Protein AF-A0A2V9S4F5-F1 (afdb_monomer)

Structure (mmCIF, N/CA/C/O backbone):
data_AF-A0A2V9S4F5-F1
#
_entry.id   AF-A0A2V9S4F5-F1
#
loop_
_atom_site.group_PDB
_atom_site.id
_atom_site.type_symbol
_atom_site.label_atom_id
_atom_site.label_alt_id
_atom_site.label_comp_id
_atom_site.label_asym_id
_atom_site.label_entity_id
_atom_site.label_seq_id
_atom_site.pdbx_PDB_ins_code
_atom_site.Cartn_x
_atom_site.Cartn_y
_atom_site.Cartn_z
_atom_site.occupancy
_atom_site.B_iso_or_equiv
_atom_site.auth_seq_id
_atom_site.auth_comp_id
_atom_site.auth_asym_id
_atom_site.auth_atom_id
_atom_site.pdbx_PDB_model_num
ATOM 1 N N . MET A 1 1 ? 5.999 11.104 20.792 1.00 66.44 1 MET A N 1
ATOM 2 C CA . MET A 1 1 ? 5.363 11.508 19.526 1.00 66.44 1 MET A CA 1
ATOM 3 C C . MET A 1 1 ? 3.977 12.013 19.868 1.00 66.44 1 MET A C 1
ATOM 5 O O . MET A 1 1 ? 3.235 11.276 20.513 1.00 66.44 1 MET A O 1
ATOM 9 N N . THR A 1 2 ? 3.676 13.266 19.554 1.00 89.50 2 THR A N 1
ATOM 10 C CA . THR 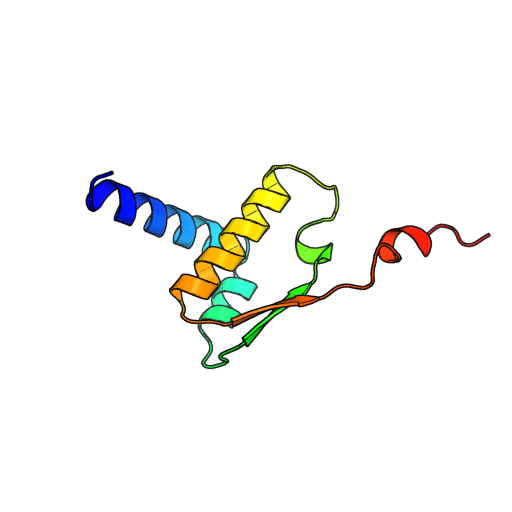A 1 2 ? 2.379 13.885 19.858 1.00 89.50 2 THR A CA 1
ATOM 11 C C . THR A 1 2 ? 1.306 13.390 18.883 1.00 89.50 2 THR A C 1
ATOM 13 O O . THR A 1 2 ? 1.611 12.778 17.854 1.00 89.50 2 THR A O 1
ATOM 16 N N . ASN A 1 3 ? 0.031 13.622 19.202 1.00 87.62 3 ASN A N 1
ATOM 17 C CA . ASN A 1 3 ? -1.062 13.279 18.288 1.00 87.62 3 ASN A CA 1
ATOM 18 C C . ASN A 1 3 ? -0.982 14.082 16.981 1.00 87.62 3 ASN A C 1
ATOM 20 O O . ASN A 1 3 ? -1.214 13.516 15.914 1.00 87.62 3 ASN A O 1
ATOM 24 N N . ASP A 1 4 ? -0.559 15.344 17.049 1.00 88.50 4 ASP A N 1
ATOM 25 C CA . ASP A 1 4 ? -0.410 16.207 15.873 1.00 88.50 4 ASP A CA 1
ATOM 26 C C . ASP A 1 4 ? 0.688 15.697 14.932 1.00 88.50 4 ASP A C 1
ATOM 28 O O . ASP A 1 4 ? 0.495 15.613 13.719 1.00 88.50 4 ASP A O 1
ATOM 32 N N . GLU A 1 5 ? 1.818 15.243 15.485 1.00 90.62 5 GLU A N 1
ATOM 33 C CA . GLU A 1 5 ? 2.895 14.624 14.703 1.00 90.62 5 GLU A CA 1
ATOM 34 C C . GLU A 1 5 ? 2.431 13.345 13.992 1.00 90.62 5 GLU A C 1
ATOM 36 O O . GLU A 1 5 ? 2.845 13.070 12.862 1.00 90.62 5 GLU A O 1
ATOM 41 N N . ARG A 1 6 ? 1.563 12.553 14.637 1.00 90.00 6 ARG A N 1
ATOM 42 C CA . ARG A 1 6 ? 0.977 11.345 14.035 1.00 90.00 6 ARG A CA 1
ATOM 43 C C . ARG A 1 6 ? 0.037 11.694 12.891 1.00 90.00 6 ARG A C 1
ATOM 45 O O . ARG A 1 6 ? 0.199 11.137 11.807 1.00 90.00 6 ARG A O 1
ATOM 52 N N . MET A 1 7 ? -0.890 12.627 13.114 1.00 90.75 7 MET A N 1
ATOM 53 C CA . MET A 1 7 ? -1.836 13.075 12.089 1.00 90.75 7 MET A CA 1
ATOM 54 C C . MET A 1 7 ? -1.114 13.668 10.880 1.00 90.75 7 MET A C 1
ATOM 56 O O . MET A 1 7 ? -1.465 13.362 9.742 1.00 90.75 7 MET A O 1
ATOM 60 N N . GLN A 1 8 ? -0.054 14.451 11.100 1.00 93.88 8 GLN A N 1
ATOM 61 C CA . GLN A 1 8 ? 0.722 15.017 10.002 1.00 93.88 8 GLN A CA 1
ATOM 62 C C . GLN A 1 8 ? 1.422 13.934 9.173 1.00 93.88 8 GLN A C 1
ATOM 64 O O . GLN A 1 8 ? 1.408 13.987 7.943 1.00 93.88 8 GLN A O 1
ATOM 69 N N . ARG A 1 9 ? 2.022 12.929 9.825 1.00 92.06 9 ARG A N 1
ATOM 70 C CA . ARG A 1 9 ? 2.667 11.803 9.127 1.00 92.06 9 ARG A CA 1
ATOM 71 C C . ARG A 1 9 ? 1.664 10.986 8.318 1.00 92.06 9 ARG A C 1
ATOM 73 O O . ARG A 1 9 ? 1.979 10.592 7.198 1.00 92.06 9 ARG A O 1
ATOM 80 N N . GLU A 1 10 ? 0.471 10.765 8.857 1.00 92.25 10 GLU A N 1
ATOM 81 C CA . GLU A 1 10 ? -0.609 10.066 8.161 1.00 92.25 10 GLU A CA 1
ATOM 82 C C . GLU A 1 10 ? -1.118 10.859 6.951 1.00 92.25 10 GLU A C 1
ATOM 84 O O . GLU A 1 10 ? -1.227 10.314 5.853 1.00 92.25 10 GLU A O 1
ATOM 89 N N . SER A 1 11 ? -1.343 12.164 7.114 1.00 93.56 11 SER A N 1
ATOM 90 C CA . SER A 1 11 ? -1.749 13.052 6.021 1.00 93.56 11 SER A CA 1
ATOM 91 C C . SER A 1 11 ? -0.711 13.073 4.894 1.00 93.56 11 SER A C 1
ATOM 93 O O . SER A 1 11 ? -1.054 12.905 3.721 1.00 93.56 11 SER A O 1
ATOM 95 N N . ASN A 1 12 ? 0.574 13.174 5.249 1.00 94.88 12 ASN A N 1
ATOM 96 C CA . ASN A 1 12 ? 1.672 13.125 4.286 1.00 94.88 12 ASN A CA 1
ATOM 97 C C . ASN A 1 12 ? 1.699 11.789 3.532 1.00 94.88 12 ASN A C 1
ATOM 99 O O . ASN A 1 12 ? 1.817 11.786 2.311 1.00 94.88 12 ASN A O 1
ATOM 103 N N . LEU A 1 13 ? 1.533 10.663 4.236 1.00 93.56 13 LEU A N 1
ATOM 104 C CA . LEU A 1 13 ? 1.448 9.337 3.622 1.00 93.56 13 LEU A CA 1
ATOM 105 C C . LEU A 1 13 ? 0.298 9.263 2.606 1.00 93.56 13 LEU A C 1
ATOM 107 O O . LEU A 1 13 ? 0.503 8.850 1.465 1.00 93.56 13 LEU A O 1
ATOM 111 N N . ILE A 1 14 ? -0.905 9.685 3.006 1.00 93.69 14 ILE A N 1
ATOM 112 C CA . ILE A 1 14 ? -2.097 9.673 2.148 1.00 93.69 14 ILE A CA 1
ATOM 113 C C . ILE A 1 14 ? -1.879 10.536 0.901 1.00 93.69 14 ILE A C 1
ATOM 115 O O . ILE A 1 14 ? -2.231 10.115 -0.204 1.00 93.69 14 ILE A O 1
ATOM 119 N N . ALA A 1 15 ? -1.296 11.725 1.065 1.00 95.31 15 ALA A N 1
ATOM 120 C CA . ALA A 1 15 ? -1.000 12.632 -0.036 1.00 95.31 15 ALA A CA 1
ATOM 121 C C . ALA A 1 15 ? 0.025 12.031 -1.009 1.00 95.31 15 ALA A C 1
ATOM 123 O O . ALA A 1 15 ? -0.190 12.059 -2.222 1.00 95.31 15 ALA A O 1
ATOM 124 N N . THR A 1 16 ? 1.107 11.442 -0.491 1.00 93.88 16 THR A N 1
ATOM 125 C CA . THR A 1 16 ? 2.137 10.806 -1.318 1.00 93.88 16 THR A CA 1
ATOM 126 C C . THR A 1 16 ? 1.568 9.638 -2.116 1.00 93.88 16 THR A C 1
ATOM 128 O O . THR A 1 16 ? 1.763 9.608 -3.330 1.00 93.88 16 THR A O 1
ATOM 131 N N . VAL A 1 17 ? 0.816 8.723 -1.491 1.00 92.38 17 VAL A N 1
ATOM 132 C CA . VAL A 1 17 ? 0.238 7.556 -2.185 1.00 92.38 17 VAL A CA 1
ATOM 133 C C . VAL A 1 17 ? -0.769 7.982 -3.250 1.00 92.38 17 VAL A C 1
ATOM 135 O O . VAL A 1 17 ? -0.708 7.493 -4.370 1.00 92.38 17 VAL A O 1
ATOM 138 N N . ARG A 1 18 ? -1.646 8.952 -2.963 1.00 93.31 18 ARG A N 1
ATOM 139 C CA . ARG A 1 18 ? -2.596 9.467 -3.967 1.00 93.31 18 ARG A CA 1
ATOM 140 C C . ARG A 1 18 ? -1.910 10.118 -5.168 1.00 93.31 18 ARG A C 1
ATOM 142 O O . ARG A 1 18 ? -2.454 10.064 -6.264 1.00 93.31 18 ARG A O 1
ATOM 149 N N . LYS A 1 19 ? -0.748 10.744 -4.959 1.00 93.00 19 LYS A N 1
ATOM 150 C CA . LYS A 1 19 ? 0.033 11.384 -6.025 1.00 93.00 19 LYS A CA 1
ATOM 151 C C . LYS A 1 19 ? 0.811 10.371 -6.867 1.00 93.00 19 LYS A C 1
ATOM 153 O O . LYS A 1 19 ? 0.880 10.528 -8.078 1.00 93.00 19 LYS A O 1
ATOM 158 N N . THR A 1 20 ? 1.436 9.389 -6.222 1.00 90.00 20 THR A N 1
ATOM 159 C CA . THR A 1 20 ? 2.372 8.448 -6.866 1.00 90.00 20 THR A CA 1
ATOM 160 C C . THR A 1 20 ? 1.691 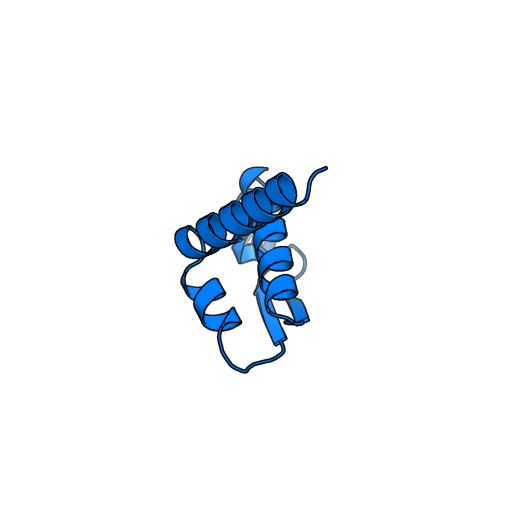7.192 -7.396 1.00 90.00 20 THR A C 1
ATOM 162 O O . THR A 1 20 ? 2.110 6.668 -8.418 1.00 90.00 20 THR A O 1
ATOM 165 N N . LEU A 1 21 ? 0.622 6.735 -6.740 1.00 89.50 21 LEU A N 1
ATOM 166 C CA . LEU A 1 21 ? -0.110 5.508 -7.061 1.00 89.50 21 LEU A CA 1
ATOM 167 C C . LEU A 1 21 ? -1.629 5.782 -7.098 1.00 89.50 21 LEU A C 1
ATOM 169 O O . LEU A 1 21 ? -2.388 5.238 -6.286 1.00 89.50 21 LEU A O 1
ATOM 173 N N . PRO A 1 22 ? -2.108 6.656 -8.001 1.00 90.88 22 PRO A N 1
ATOM 174 C CA . PRO A 1 22 ? -3.508 7.081 -8.019 1.00 90.88 22 PRO A CA 1
ATOM 175 C C . PRO A 1 22 ? -4.484 5.916 -8.246 1.00 90.88 22 PRO A C 1
ATOM 177 O O . PRO A 1 22 ? -5.546 5.868 -7.624 1.00 90.88 22 PRO A O 1
ATOM 180 N N . GLU A 1 23 ? -4.119 4.947 -9.085 1.00 89.38 23 GLU A N 1
ATOM 181 C CA . GLU A 1 23 ? -4.949 3.773 -9.388 1.00 89.38 23 GLU A CA 1
ATOM 182 C C . GLU A 1 23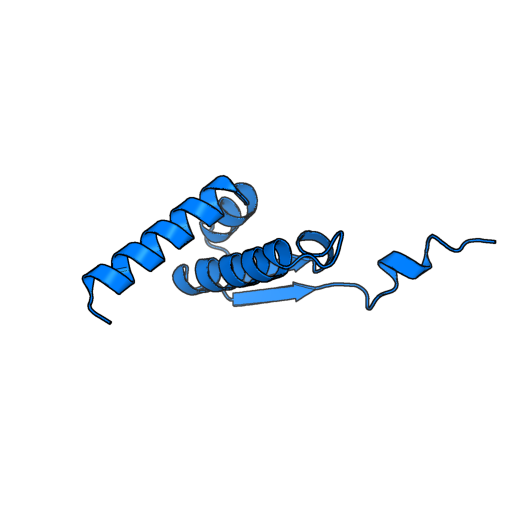 ? -5.029 2.810 -8.202 1.00 89.38 23 GLU A C 1
ATOM 184 O O . GLU A 1 23 ? -6.114 2.346 -7.858 1.00 89.38 23 GLU A O 1
ATOM 189 N N . PHE A 1 24 ? -3.912 2.592 -7.502 1.00 89.38 24 PHE A N 1
ATOM 190 C CA . PHE A 1 24 ? -3.889 1.832 -6.252 1.00 89.38 24 PHE A CA 1
ATOM 191 C C . PHE A 1 24 ? -4.749 2.498 -5.173 1.00 89.38 24 PHE A C 1
ATOM 193 O O . PHE A 1 24 ? -5.527 1.829 -4.495 1.00 89.38 24 PHE A O 1
ATOM 200 N N . ALA A 1 25 ? -4.657 3.825 -5.029 1.00 91.81 25 ALA A N 1
ATOM 201 C CA . ALA A 1 25 ? -5.472 4.565 -4.072 1.00 91.81 25 ALA A CA 1
ATOM 202 C C . ALA A 1 25 ? -6.971 4.451 -4.394 1.00 91.81 25 ALA A C 1
ATOM 204 O O . ALA A 1 25 ? -7.785 4.344 -3.477 1.00 91.81 25 ALA A O 1
ATOM 205 N N . LYS A 1 26 ? -7.328 4.448 -5.685 1.00 90.62 26 LYS A N 1
ATOM 206 C CA . LYS A 1 26 ? -8.700 4.223 -6.152 1.00 90.62 26 LYS A CA 1
ATOM 207 C C . LYS A 1 26 ? -9.166 2.794 -5.858 1.00 90.62 26 LYS A C 1
ATOM 209 O O . LYS A 1 26 ? -10.253 2.637 -5.320 1.00 90.62 26 LYS A O 1
ATOM 214 N N . ALA A 1 27 ? -8.339 1.783 -6.128 1.00 87.50 27 ALA A N 1
ATOM 215 C CA . ALA A 1 27 ? -8.647 0.386 -5.816 1.00 87.50 27 ALA A CA 1
ATOM 216 C C . ALA A 1 27 ? -8.845 0.160 -4.306 1.00 87.50 27 ALA A C 1
ATOM 218 O O . ALA A 1 27 ? -9.789 -0.498 -3.888 1.00 87.50 27 ALA A O 1
ATOM 219 N N . CYS A 1 28 ? -8.019 0.788 -3.466 1.00 89.31 28 CYS A N 1
ATOM 220 C CA . CYS A 1 28 ? -8.172 0.748 -2.009 1.00 89.31 28 CYS A CA 1
ATOM 221 C C . CYS A 1 28 ? -9.439 1.455 -1.493 1.00 89.31 28 CYS A C 1
ATOM 223 O O . CYS A 1 28 ? -9.816 1.250 -0.339 1.00 89.31 28 CYS A O 1
ATOM 225 N N . ALA A 1 29 ? -10.041 2.342 -2.291 1.00 88.00 29 ALA A N 1
ATOM 226 C CA . ALA A 1 29 ? -11.278 3.038 -1.943 1.00 88.00 29 ALA A CA 1
ATOM 227 C C . ALA A 1 29 ? -12.537 2.257 -2.349 1.00 88.00 29 ALA A C 1
ATOM 229 O O . ALA A 1 29 ? -13.626 2.627 -1.918 1.00 88.00 29 ALA A O 1
ATOM 230 N N . ASP A 1 30 ? -12.384 1.211 -3.162 1.00 87.75 30 ASP A N 1
ATOM 231 C CA . ASP A 1 30 ? -13.465 0.304 -3.535 1.00 87.75 30 ASP A CA 1
ATOM 232 C C . ASP A 1 30 ? -13.902 -0.559 -2.335 1.00 87.75 30 ASP A C 1
ATOM 234 O O . ASP A 1 30 ? -13.217 -0.618 -1.309 1.00 87.75 30 ASP A O 1
ATOM 238 N N . GLU A 1 31 ? -15.033 -1.250 -2.439 1.00 82.19 31 GLU A N 1
ATOM 239 C CA . GLU A 1 31 ? -15.566 -2.101 -1.365 1.00 82.19 31 GLU A CA 1
ATOM 240 C C . GLU A 1 31 ? -14.752 -3.390 -1.167 1.00 82.19 31 GLU A C 1
ATOM 242 O O . GLU A 1 31 ? -14.808 -3.995 -0.099 1.00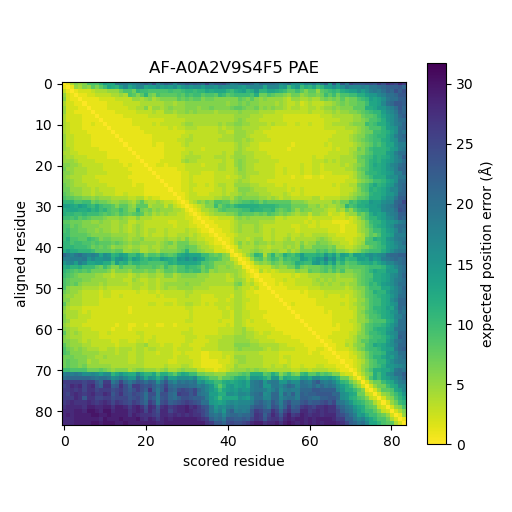 82.19 31 GLU A O 1
ATOM 247 N N . ALA A 1 32 ? -13.920 -3.772 -2.141 1.00 82.62 32 ALA A N 1
ATOM 248 C CA . ALA A 1 32 ? -13.102 -4.983 -2.092 1.00 82.62 32 ALA A CA 1
ATOM 249 C C . ALA A 1 32 ? -12.197 -5.031 -0.850 1.00 82.62 32 ALA A C 1
ATOM 251 O O . ALA A 1 32 ? -11.429 -4.105 -0.607 1.00 82.62 32 ALA A O 1
ATOM 252 N N . GLU A 1 33 ? -12.254 -6.110 -0.069 1.00 86.25 33 GLU A N 1
ATOM 253 C CA . GLU A 1 33 ? -11.477 -6.257 1.174 1.00 86.25 33 GLU A CA 1
ATOM 254 C C . GLU A 1 33 ? -9.992 -6.561 0.925 1.00 86.25 33 GLU A C 1
ATOM 256 O O . GLU A 1 33 ? -9.147 -6.218 1.749 1.00 86.25 33 GLU A O 1
ATOM 261 N N . LEU A 1 34 ? -9.665 -7.156 -0.225 1.00 88.31 34 LEU A N 1
ATOM 262 C CA . LEU A 1 34 ? -8.320 -7.589 -0.598 1.00 88.31 34 LEU A CA 1
ATOM 263 C C . LEU A 1 34 ? -7.746 -6.719 -1.719 1.00 88.31 34 LEU A C 1
ATOM 265 O O . LEU A 1 34 ? -8.385 -6.516 -2.752 1.00 88.31 34 LEU A O 1
ATOM 269 N N . VAL A 1 35 ? -6.493 -6.299 -1.558 1.00 89.62 35 VAL A N 1
ATOM 270 C CA . VAL A 1 35 ? -5.702 -5.641 -2.600 1.00 89.62 35 VAL A CA 1
ATOM 271 C C . VAL A 1 35 ? -4.513 -6.517 -2.981 1.00 89.62 35 VAL A C 1
ATOM 273 O O . VAL A 1 35 ? -3.699 -6.908 -2.139 1.00 89.62 35 VAL A O 1
ATOM 276 N N . LEU A 1 36 ? -4.411 -6.814 -4.276 1.00 88.19 36 LEU A N 1
ATOM 277 C CA . LEU A 1 36 ? -3.296 -7.550 -4.861 1.00 88.19 36 LEU A CA 1
ATOM 278 C C . LEU A 1 36 ? -2.239 -6.570 -5.368 1.00 88.19 36 LEU A C 1
ATOM 280 O O . LEU A 1 36 ? -2.541 -5.674 -6.153 1.00 88.19 36 LEU A O 1
ATOM 284 N N . LEU A 1 37 ? -0.997 -6.761 -4.932 1.00 87.75 37 LEU A N 1
ATOM 285 C CA . LEU A 1 37 ? 0.164 -6.019 -5.415 1.00 87.75 37 LEU A CA 1
ATOM 286 C C . LEU A 1 37 ? 1.110 -6.972 -6.132 1.00 87.75 37 LEU A C 1
ATOM 288 O O . LEU A 1 37 ? 1.464 -8.006 -5.574 1.00 87.75 37 LEU A O 1
ATOM 292 N N . HIS A 1 38 ? 1.554 -6.628 -7.337 1.00 84.69 38 HIS A N 1
ATOM 293 C CA . HIS A 1 38 ? 2.640 -7.368 -7.976 1.00 84.69 38 HIS A CA 1
ATOM 294 C C . HIS A 1 38 ? 3.992 -6.865 -7.449 1.00 84.69 38 HIS A C 1
ATOM 296 O O . HIS A 1 38 ? 4.178 -5.655 -7.335 1.00 84.69 38 HIS A O 1
ATOM 302 N N . GLN A 1 39 ? 4.933 -7.761 -7.138 1.00 78.62 39 GLN A N 1
ATOM 303 C CA . GLN A 1 39 ? 6.271 -7.398 -6.650 1.00 78.62 39 GLN A CA 1
ATOM 304 C C . GLN A 1 39 ? 6.983 -6.450 -7.625 1.00 78.62 39 GLN A C 1
ATOM 306 O O . GLN A 1 39 ? 7.486 -5.406 -7.217 1.00 78.62 39 GLN A O 1
ATOM 311 N N . ASP A 1 40 ? 6.934 -6.774 -8.916 1.00 77.06 40 ASP A N 1
ATOM 312 C CA . ASP A 1 40 ? 7.615 -6.004 -9.965 1.00 77.06 40 ASP A CA 1
ATOM 313 C C . ASP A 1 40 ? 6.995 -4.612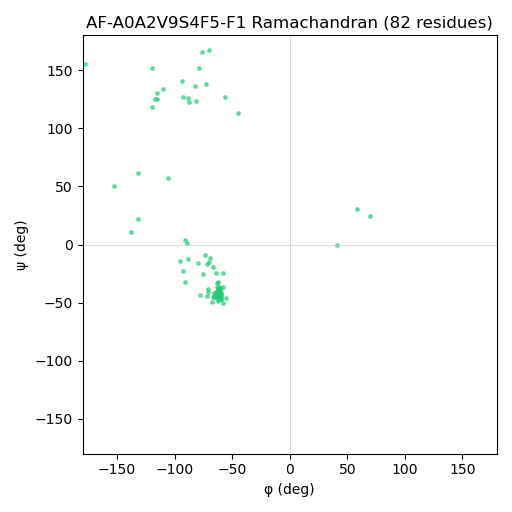 -10.194 1.00 77.06 40 ASP A C 1
ATOM 315 O O . ASP A 1 40 ? 7.611 -3.762 -10.825 1.00 77.06 40 ASP A O 1
ATOM 319 N N . ALA A 1 41 ? 5.810 -4.325 -9.634 1.00 77.56 41 ALA A N 1
ATOM 320 C CA . ALA A 1 41 ? 5.238 -2.975 -9.670 1.00 77.56 41 ALA A CA 1
ATOM 321 C C . ALA A 1 41 ? 6.003 -1.975 -8.777 1.00 77.56 41 ALA A C 1
ATOM 323 O O . ALA A 1 41 ? 5.805 -0.769 -8.901 1.00 77.56 41 ALA A O 1
ATOM 324 N N . PHE A 1 42 ? 6.853 -2.474 -7.870 1.00 77.12 42 PHE A N 1
ATOM 325 C CA . PHE A 1 42 ? 7.655 -1.688 -6.928 1.00 77.12 42 PHE A CA 1
ATOM 326 C C . PHE A 1 42 ? 9.127 -2.136 -6.913 1.00 77.12 42 PHE A C 1
ATOM 328 O O . PHE A 1 42 ? 9.788 -1.984 -5.891 1.00 77.12 42 PHE A O 1
ATOM 335 N N . ALA A 1 43 ? 9.622 -2.784 -7.968 1.00 67.44 43 ALA A N 1
ATOM 336 C CA . ALA A 1 43 ? 10.966 -3.365 -7.974 1.00 67.44 43 ALA A CA 1
ATOM 337 C C . ALA A 1 43 ? 11.553 -3.429 -9.389 1.00 67.44 43 ALA A C 1
ATOM 339 O O . ALA A 1 43 ? 12.004 -4.490 -9.816 1.00 67.44 43 ALA A O 1
ATOM 340 N N . ALA A 1 44 ? 11.524 -2.313 -10.120 1.00 64.12 44 ALA A N 1
ATOM 341 C CA . ALA A 1 44 ? 12.176 -2.269 -11.424 1.00 64.12 44 ALA A CA 1
ATOM 342 C C . ALA A 1 44 ? 13.705 -2.275 -11.254 1.00 64.12 44 ALA A C 1
ATOM 344 O O . ALA A 1 44 ? 14.383 -2.990 -11.984 1.00 64.12 44 ALA A O 1
ATOM 345 N N . ASP A 1 45 ? 14.227 -1.569 -10.237 1.00 71.75 45 ASP A N 1
ATOM 346 C CA . ASP A 1 45 ? 15.673 -1.328 -10.091 1.00 71.75 45 ASP A CA 1
ATOM 347 C C . ASP A 1 45 ? 16.224 -1.473 -8.651 1.00 71.75 45 ASP A C 1
ATOM 349 O O . ASP A 1 45 ? 17.380 -1.131 -8.387 1.00 71.75 45 ASP A O 1
ATOM 353 N N . TYR A 1 46 ? 15.438 -2.001 -7.703 1.00 72.19 46 TYR A N 1
ATOM 354 C CA . TYR A 1 46 ? 15.824 -2.233 -6.297 1.00 72.19 46 TYR A CA 1
ATOM 355 C C . TYR A 1 46 ? 16.269 -0.967 -5.533 1.00 72.19 46 TYR A C 1
ATOM 357 O O . TYR A 1 46 ? 17.091 -1.037 -4.609 1.00 72.19 46 TYR A O 1
ATOM 365 N N . GLN A 1 47 ? 15.725 0.195 -5.893 1.00 79.69 47 GLN A N 1
ATOM 366 C CA . GLN A 1 47 ? 16.080 1.481 -5.296 1.00 79.69 47 GLN A CA 1
ATOM 367 C C . GLN A 1 47 ? 15.399 1.703 -3.938 1.00 79.69 47 GLN A C 1
ATOM 369 O O . GLN A 1 47 ? 14.296 1.226 -3.671 1.00 79.69 47 GLN A O 1
ATOM 374 N N . GLU A 1 48 ? 16.035 2.492 -3.063 1.00 83.50 48 GLU A N 1
ATOM 375 C CA . GLU A 1 48 ? 15.505 2.783 -1.721 1.00 83.50 48 GLU A CA 1
ATOM 376 C C . GLU A 1 48 ? 14.106 3.421 -1.765 1.00 83.50 48 GLU A C 1
ATOM 378 O O . GLU A 1 48 ? 13.234 3.116 -0.945 1.00 83.50 48 GLU A O 1
ATOM 383 N N . GLU A 1 49 ? 13.873 4.276 -2.761 1.00 83.94 49 GLU A N 1
ATOM 384 C CA . GLU A 1 49 ? 12.587 4.934 -2.976 1.00 83.94 49 GLU A CA 1
ATOM 385 C C . GLU A 1 49 ? 11.469 3.934 -3.291 1.00 83.94 49 GLU A C 1
ATOM 387 O O . GLU A 1 49 ? 10.336 4.132 -2.847 1.00 83.94 49 GLU A O 1
ATOM 392 N N . GLU A 1 50 ? 11.784 2.827 -3.966 1.00 82.00 50 GLU A N 1
ATOM 393 C CA . GLU A 1 50 ? 10.820 1.786 -4.311 1.00 82.00 50 GLU A CA 1
ATOM 394 C C . GLU A 1 50 ? 10.398 0.977 -3.077 1.00 82.00 50 GLU A C 1
ATOM 396 O O . GLU A 1 50 ? 9.202 0.787 -2.834 1.00 82.00 50 GLU A O 1
ATOM 401 N N . TYR A 1 51 ? 11.350 0.591 -2.215 1.00 84.75 51 TYR A N 1
ATOM 402 C CA . TYR A 1 51 ? 11.031 -0.066 -0.939 1.00 84.75 51 TYR A CA 1
ATOM 403 C C . TYR A 1 51 ? 10.195 0.838 -0.040 1.00 84.75 51 TYR A C 1
ATOM 405 O O . TYR A 1 51 ? 9.249 0.394 0.623 1.00 84.75 51 TYR A O 1
ATOM 413 N N . ARG A 1 52 ? 10.531 2.132 -0.030 1.00 88.81 52 ARG A N 1
ATOM 414 C CA . ARG A 1 52 ? 9.763 3.133 0.699 1.00 88.81 52 ARG A CA 1
ATOM 415 C C . ARG A 1 52 ? 8.343 3.221 0.144 1.00 88.81 52 ARG A C 1
ATOM 417 O O . ARG A 1 52 ? 7.399 3.226 0.933 1.00 88.81 52 ARG A O 1
ATOM 424 N N . LEU A 1 53 ? 8.180 3.250 -1.176 1.00 88.69 53 LEU A N 1
ATOM 425 C CA . LEU A 1 53 ? 6.880 3.324 -1.838 1.00 88.69 53 LEU A CA 1
ATOM 426 C C . LEU A 1 53 ? 6.020 2.076 -1.574 1.00 88.69 53 LEU A C 1
ATOM 428 O O . LEU A 1 53 ? 4.841 2.214 -1.244 1.00 88.69 53 LEU A O 1
ATOM 432 N N . LEU A 1 54 ? 6.613 0.878 -1.601 1.00 89.38 54 LEU A N 1
ATOM 433 C CA . LEU A 1 54 ? 5.943 -0.371 -1.225 1.00 89.38 54 LEU A CA 1
ATOM 434 C C . LEU A 1 54 ? 5.451 -0.330 0.230 1.00 89.38 54 LEU A C 1
ATOM 436 O O . LEU A 1 54 ? 4.292 -0.638 0.519 1.00 89.38 54 LEU A O 1
ATOM 440 N N . GLY A 1 55 ? 6.304 0.115 1.157 1.00 91.44 55 GLY A N 1
ATOM 441 C CA . GLY A 1 55 ? 5.922 0.287 2.559 1.00 91.44 55 GLY A CA 1
ATOM 442 C C . GLY A 1 55 ? 4.781 1.294 2.742 1.00 91.44 55 GLY A C 1
ATOM 443 O O . GLY A 1 55 ? 3.874 1.069 3.550 1.00 91.44 55 GLY A O 1
ATOM 444 N N . MET A 1 56 ? 4.784 2.381 1.963 1.00 93.31 56 MET A N 1
ATOM 445 C CA . MET A 1 56 ? 3.698 3.361 1.958 1.00 93.31 56 MET A CA 1
ATOM 446 C C . MET A 1 56 ? 2.380 2.765 1.455 1.00 93.31 56 MET A C 1
ATOM 448 O O . MET A 1 56 ? 1.345 2.982 2.088 1.00 93.31 56 MET A O 1
ATOM 452 N N . ALA A 1 57 ? 2.408 1.988 0.370 1.00 92.31 57 ALA A N 1
ATOM 453 C CA . ALA A 1 57 ? 1.228 1.320 -0.174 1.00 92.31 57 ALA A CA 1
ATOM 454 C C . ALA A 1 57 ? 0.593 0.365 0.852 1.00 92.31 57 ALA A C 1
ATOM 456 O O . ALA A 1 57 ? -0.606 0.456 1.120 1.00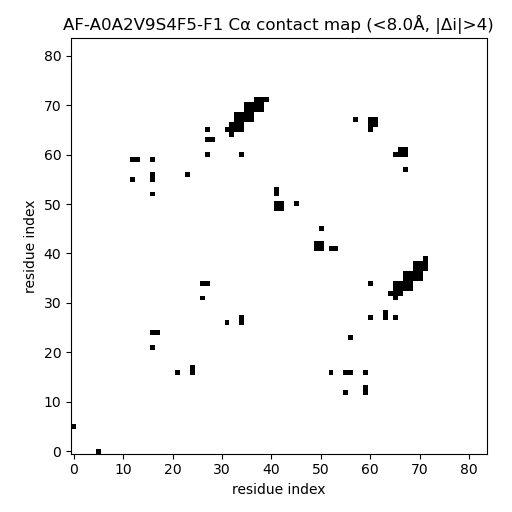 92.31 57 ALA A O 1
ATOM 457 N N . ILE A 1 58 ? 1.404 -0.473 1.510 1.00 92.94 58 ILE A N 1
ATOM 458 C CA . ILE A 1 58 ? 0.929 -1.397 2.554 1.00 92.94 58 ILE A CA 1
ATOM 459 C C . ILE A 1 58 ? 0.303 -0.626 3.723 1.00 92.94 58 ILE A C 1
ATOM 461 O O . ILE A 1 58 ? -0.776 -0.981 4.202 1.00 92.94 58 ILE A O 1
ATOM 465 N N . LYS A 1 59 ? 0.942 0.460 4.181 1.00 94.19 59 LYS A N 1
ATOM 466 C CA . LYS A 1 59 ? 0.385 1.286 5.262 1.00 94.19 59 LYS A CA 1
ATOM 467 C C . 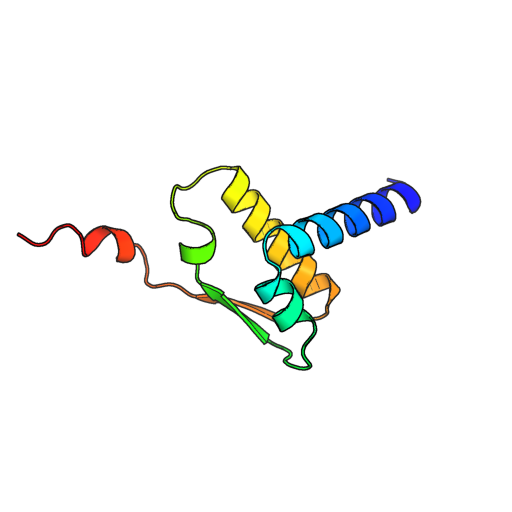LYS A 1 59 ? -0.923 1.957 4.868 1.00 94.19 59 LYS A C 1
ATOM 469 O O . LYS A 1 59 ? -1.845 1.980 5.678 1.00 94.19 59 LYS A O 1
ATOM 474 N N . TYR A 1 60 ? -1.022 2.465 3.645 1.00 94.00 60 TYR A N 1
ATOM 475 C CA . TYR A 1 60 ? -2.244 3.076 3.136 1.00 94.00 60 TYR A C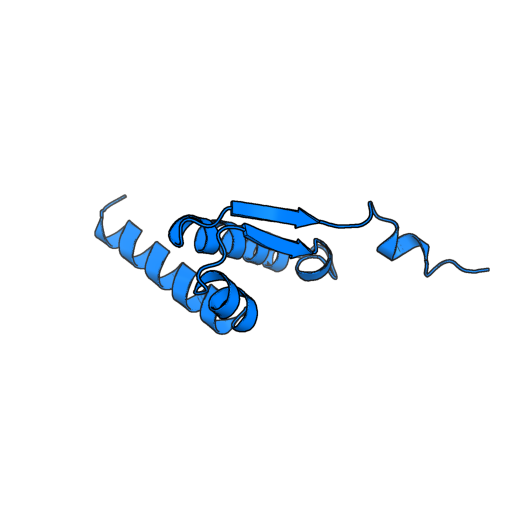A 1
ATOM 476 C C . TYR A 1 60 ? -3.406 2.080 3.073 1.00 94.00 60 TYR A C 1
ATOM 478 O O . TYR A 1 60 ? -4.497 2.385 3.549 1.00 94.00 60 TYR A O 1
ATOM 486 N N . ALA A 1 61 ? -3.169 0.882 2.538 1.00 93.12 61 ALA A N 1
ATOM 487 C CA . ALA A 1 61 ? -4.169 -0.181 2.490 1.00 93.12 61 ALA A CA 1
ATOM 488 C C . ALA A 1 61 ? -4.639 -0.584 3.898 1.00 93.12 61 ALA A C 1
ATOM 490 O O . ALA A 1 61 ? -5.841 -0.664 4.146 1.00 93.12 61 ALA A O 1
ATOM 491 N N . GLY A 1 62 ? -3.712 -0.712 4.854 1.00 91.88 62 GLY A N 1
ATOM 492 C CA . GLY A 1 62 ? -4.051 -0.974 6.254 1.00 91.88 62 GLY A CA 1
ATOM 493 C C . GLY A 1 62 ? -4.910 0.126 6.894 1.00 91.88 62 GLY A C 1
ATOM 494 O O . GLY A 1 62 ? -5.865 -0.183 7.600 1.00 91.88 62 GLY A O 1
ATOM 495 N N . LEU A 1 63 ? -4.643 1.407 6.599 1.00 92.12 63 LEU A N 1
ATOM 496 C CA . LEU A 1 63 ? -5.492 2.528 7.046 1.00 92.12 63 LEU A CA 1
ATOM 497 C C . LEU A 1 63 ? -6.908 2.479 6.450 1.00 92.12 63 LEU A C 1
ATOM 499 O O . LEU A 1 63 ? -7.842 3.034 7.023 1.00 92.12 63 LEU A O 1
ATOM 503 N N . ARG A 1 64 ? -7.073 1.820 5.301 1.00 90.62 64 ARG A N 1
ATOM 504 C CA . ARG A 1 64 ? -8.365 1.576 4.649 1.00 90.62 64 ARG A CA 1
ATOM 505 C C . ARG A 1 64 ? -9.017 0.258 5.073 1.00 90.62 64 ARG A C 1
ATOM 507 O O . ARG A 1 64 ? -10.074 -0.071 4.545 1.00 90.62 64 ARG A O 1
ATOM 514 N N . GLY A 1 65 ? -8.412 -0.473 6.012 1.00 91.62 65 GLY A N 1
ATOM 515 C CA . GLY A 1 65 ? -8.914 -1.763 6.484 1.00 91.62 65 GLY A CA 1
ATOM 516 C C . GLY A 1 65 ? -8.802 -2.881 5.449 1.00 91.62 65 GLY A C 1
ATOM 517 O O . GLY A 1 65 ? -9.584 -3.822 5.502 1.00 91.62 65 GLY A O 1
ATOM 518 N N . LYS A 1 66 ? -7.874 -2.767 4.490 1.00 92.19 66 LYS A N 1
ATOM 519 C CA . LYS A 1 66 ? -7.694 -3.749 3.417 1.00 92.19 66 LYS A CA 1
ATOM 520 C C . LYS A 1 66 ? -6.636 -4.786 3.777 1.00 92.19 66 LYS A C 1
ATOM 522 O O . LYS A 1 66 ? -5.578 -4.443 4.312 1.00 92.19 66 LYS A O 1
ATOM 527 N N . GLU A 1 67 ? -6.892 -6.036 3.415 1.00 92.06 67 GLU A N 1
ATOM 528 C CA . GLU A 1 67 ? -5.867 -7.071 3.344 1.00 92.06 67 GLU A CA 1
ATOM 529 C C . GLU A 1 67 ? -4.975 -6.809 2.126 1.00 92.06 67 GLU A C 1
ATOM 531 O O . GLU A 1 67 ? -5.456 -6.451 1.050 1.00 92.06 67 GLU A O 1
ATOM 536 N N . VAL A 1 68 ? -3.662 -6.977 2.284 1.00 91.12 68 VAL A N 1
ATOM 537 C CA . VAL A 1 68 ? -2.701 -6.817 1.188 1.00 91.12 68 VAL A CA 1
ATOM 538 C C . VAL A 1 68 ? -2.020 -8.143 0.931 1.00 91.12 68 VAL A C 1
ATOM 540 O O . VAL A 1 68 ? -1.392 -8.705 1.828 1.00 91.12 68 VAL A O 1
ATOM 543 N N . ARG A 1 69 ? -2.072 -8.600 -0.319 1.00 90.69 69 ARG A N 1
ATOM 544 C CA . ARG A 1 69 ? -1.325 -9.770 -0.770 1.00 90.69 69 ARG A CA 1
ATOM 545 C C . ARG A 1 69 ? -0.375 -9.375 -1.889 1.00 9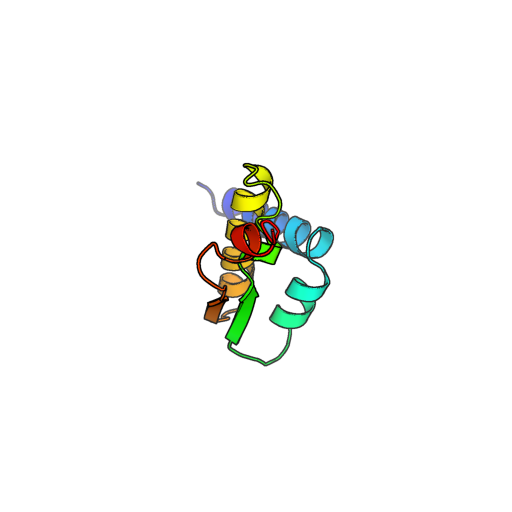0.69 69 ARG A C 1
ATOM 547 O O . ARG A 1 69 ? -0.797 -8.926 -2.953 1.00 90.69 69 ARG A O 1
ATOM 554 N N . VAL A 1 70 ? 0.916 -9.566 -1.634 1.00 87.50 70 VAL A N 1
ATOM 555 C CA . VAL A 1 70 ? 1.967 -9.363 -2.632 1.00 87.50 70 VAL A CA 1
ATOM 556 C C . VAL A 1 70 ? 2.161 -10.667 -3.404 1.00 87.50 70 VAL A C 1
ATOM 558 O O . VAL A 1 70 ? 2.340 -11.727 -2.803 1.00 87.50 70 VAL A O 1
ATOM 561 N N . ILE A 1 71 ? 2.076 -10.592 -4.727 1.00 85.81 71 ILE A N 1
ATOM 562 C CA . ILE A 1 71 ? 2.238 -11.708 -5.661 1.00 85.81 71 ILE A CA 1
ATOM 563 C C . ILE A 1 71 ? 3.412 -11.436 -6.602 1.00 85.81 71 ILE A C 1
ATOM 565 O O . ILE A 1 71 ? 3.731 -10.290 -6.900 1.00 85.81 71 ILE A O 1
ATOM 569 N N . GLY A 1 72 ? 4.048 -12.493 -7.086 1.00 75.88 72 GLY A N 1
ATOM 570 C CA . GLY A 1 72 ? 5.128 -12.417 -8.065 1.00 75.88 72 GLY A CA 1
ATOM 571 C C . GLY A 1 72 ? 5.589 -13.819 -8.443 1.00 75.88 72 GLY A C 1
ATOM 572 O O . GLY A 1 72 ? 5.397 -14.765 -7.673 1.00 75.88 72 GLY A O 1
ATOM 573 N N . LYS A 1 73 ? 6.178 -13.974 -9.632 1.00 65.75 73 LYS A N 1
ATOM 574 C CA . LYS A 1 73 ? 6.968 -15.168 -9.951 1.00 65.75 73 LYS A CA 1
ATOM 575 C C . LYS A 1 73 ? 8.358 -14.969 -9.345 1.00 65.75 73 LYS A C 1
ATOM 577 O O . LYS A 1 73 ? 9.009 -13.972 -9.624 1.00 65.75 73 LYS A O 1
ATOM 582 N N . ASN A 1 74 ? 8.805 -15.890 -8.492 1.00 59.38 74 ASN A N 1
ATOM 583 C CA . ASN A 1 74 ? 10.145 -15.869 -7.891 1.00 59.38 74 ASN A CA 1
ATOM 584 C C . ASN A 1 74 ? 11.220 -15.543 -8.939 1.00 59.38 74 ASN A C 1
ATOM 586 O O . ASN A 1 74 ? 11.412 -16.398 -9.791 1.00 59.38 74 ASN A O 1
ATOM 590 N N . ARG A 1 75 ? 11.895 -14.381 -8.862 1.00 52.12 75 ARG A N 1
ATOM 591 C CA . ARG A 1 75 ? 13.110 -13.927 -9.602 1.00 52.12 75 ARG A CA 1
ATOM 592 C C . ARG A 1 75 ? 13.243 -14.232 -11.113 1.00 52.12 75 ARG A C 1
ATOM 594 O O . ARG A 1 75 ? 14.206 -13.788 -11.724 1.00 52.12 75 ARG A O 1
ATOM 601 N N . THR A 1 76 ? 12.278 -14.907 -11.719 1.00 50.81 76 THR A N 1
ATOM 602 C CA . THR A 1 76 ? 12.281 -15.412 -13.096 1.00 50.81 76 THR A CA 1
ATOM 603 C C . THR A 1 76 ? 11.961 -14.301 -14.082 1.00 50.81 76 THR A C 1
ATOM 605 O O . THR A 1 76 ? 12.301 -14.426 -15.250 1.00 50.81 76 THR A O 1
ATOM 608 N N . THR A 1 77 ? 11.416 -13.173 -13.610 1.00 51.66 77 THR A N 1
ATOM 609 C CA . THR A 1 77 ? 11.279 -11.947 -14.407 1.00 51.66 77 THR A CA 1
ATOM 610 C C . THR A 1 77 ? 12.634 -11.443 -14.932 1.00 51.66 77 THR A C 1
ATOM 612 O O . THR A 1 77 ? 12.664 -10.787 -15.961 1.00 51.66 77 THR A O 1
ATOM 615 N N . LEU A 1 78 ? 13.757 -11.776 -14.274 1.00 52.97 78 LEU A N 1
ATOM 616 C CA . LEU A 1 78 ? 15.111 -11.438 -14.742 1.00 52.97 78 LEU A CA 1
ATOM 617 C C . LEU A 1 78 ? 15.788 -12.563 -15.547 1.00 52.97 78 LEU A C 1
ATOM 619 O O . LEU A 1 78 ? 16.814 -12.325 -16.176 1.00 52.97 78 LEU A O 1
ATOM 623 N N . GLU A 1 79 ? 15.260 -13.790 -15.510 1.00 51.03 79 GLU A N 1
ATOM 624 C CA . GLU A 1 79 ? 15.870 -14.950 -16.181 1.00 51.03 79 GLU A CA 1
ATOM 625 C C . GLU A 1 79 ? 15.322 -15.165 -17.602 1.00 51.03 79 GLU A C 1
ATOM 627 O O . GLU A 1 79 ? 16.030 -15.722 -18.439 1.00 51.03 79 GLU A O 1
ATOM 632 N N . ASP A 1 80 ? 14.121 -14.661 -17.914 1.00 47.69 80 ASP A N 1
ATOM 633 C CA . ASP A 1 80 ? 13.527 -14.766 -19.261 1.00 47.69 80 ASP A CA 1
ATOM 634 C C . ASP A 1 80 ? 14.184 -13.842 -20.314 1.00 47.69 80 ASP A C 1
ATOM 636 O O . ASP A 1 80 ? 13.937 -14.016 -21.505 1.00 47.69 80 ASP A O 1
ATOM 640 N N . ASP A 1 81 ? 15.078 -12.924 -19.917 1.00 47.94 81 ASP A N 1
ATOM 641 C CA . ASP A 1 81 ? 15.895 -12.119 -20.850 1.00 47.94 81 ASP A CA 1
ATOM 642 C C . ASP A 1 81 ? 17.236 -12.787 -21.221 1.00 47.94 81 ASP A C 1
ATOM 644 O O . ASP A 1 81 ? 18.019 -12.239 -21.998 1.00 47.94 81 ASP A O 1
ATOM 648 N N . THR A 1 82 ? 17.510 -13.998 -20.716 1.00 45.34 82 THR A N 1
ATOM 649 C CA . THR A 1 82 ? 18.664 -14.807 -21.152 1.00 45.34 82 THR A CA 1
ATOM 650 C C . THR A 1 82 ? 18.204 -15.963 -22.041 1.00 45.34 82 THR A C 1
ATOM 652 O O . THR A 1 82 ? 18.453 -17.132 -21.749 1.00 45.34 82 THR A O 1
ATOM 655 N N . ILE A 1 83 ? 17.510 -15.653 -23.138 1.00 46.25 83 ILE A N 1
ATOM 656 C CA . ILE A 1 83 ? 17.274 -16.629 -24.208 1.00 46.25 83 ILE A CA 1
ATOM 657 C C . ILE A 1 83 ? 18.451 -16.569 -25.191 1.00 46.25 83 ILE A C 1
ATOM 659 O O . ILE A 1 83 ? 18.794 -15.511 -25.716 1.00 46.25 83 ILE A O 1
ATOM 663 N N . GLN A 1 84 ? 19.065 -17.746 -25.337 1.00 37.75 84 GLN A N 1
ATOM 664 C CA . GLN A 1 84 ? 20.200 -18.128 -26.184 1.00 37.75 84 GLN A CA 1
ATOM 665 C C . GLN A 1 84 ? 20.023 -17.822 -27.673 1.00 37.75 84 GLN A C 1
ATOM 667 O O . GLN A 1 84 ? 18.879 -17.926 -28.171 1.00 37.75 84 GLN A O 1
#

Solvent-accessible surface area (backbone atoms only — not comparable to full-atom values): 5077 Å² total; per-residue (Å²): 134,55,70,67,60,51,53,51,53,52,52,51,50,54,52,50,43,48,70,75,37,46,67,60,49,52,55,55,68,43,90,62,53,67,44,80,40,56,50,66,81,47,46,86,80,78,45,72,68,31,57,51,49,48,54,48,50,56,52,52,32,49,76,59,71,31,47,78,45,80,42,72,72,82,76,46,83,72,52,73,79,71,73,131

Mean predicted aligned error: 7.74 Å

Nearest PDB structures (foldseek):
  3tpa-assembly1_A  TM=5.565E-01  e=2.455E+00  Glaesserella parasuis 29755
  6vih-assembly2_B  TM=5.521E-01  e=5.363E+00  Mus musculus
  3wqm-assembly1_A-2  TM=3.319E-01  e=2.155E+00  Mycobacterium tuberculosis
  3wqn-assembly1_A-2  TM=3.413E-01  e=2.620E+00  Mycobacterium tuberculosis
  3wql-assembly2_C  TM=3.888E-01  e=3.400E+00  Mycobacterium tuberculosis

Secondary structure (DSSP, 8-state):
--HHHHHHHHHHHHHHHHHH-HHHHHHTTSS-SEEEEEGGGG-SS--HHHHHHHHHHHHHHHHTT-EEEEE--TTGGGTTT---

Foldseek 3Di:
DDPVVVVVVVVVLLVVCCVPPVVLLVVLVDPAQEDEAEPCVLPVPPDPVSVVNVVSSVVSSVVSNHHYDYDYDPPCVVVVVPDD

pLDDT: mean 82.23, std 14.61, range [37.75, 95.31]

Radius of gyration: 15.31 Å; Cα contacts (8 Å, |Δi|>4): 60; chains: 1; bounding box: 36×34×46 Å

Sequence (84 aa):
MTNDERMQRESNLIATVRKTLPEFAKACADEAELVLLHQDAFAADYQEEEYRLLGMAIKYAGLRGKEVRVIGKNRTTLEDDTIQ